Protein AF-A0A2V6IVR0-F1 (afdb_monomer)

Mean predicted aligned error: 5.92 Å

Structure (mmCIF, N/CA/C/O backbone):
data_AF-A0A2V6IVR0-F1
#
_entry.id   AF-A0A2V6IVR0-F1
#
loop_
_atom_site.group_PDB
_atom_site.id
_atom_site.type_symbol
_atom_site.label_atom_id
_atom_site.label_alt_id
_atom_site.label_comp_id
_atom_site.label_asym_id
_atom_site.label_entity_id
_atom_site.label_seq_id
_atom_site.pdbx_PDB_ins_code
_atom_site.Cartn_x
_atom_site.Cartn_y
_atom_site.Cartn_z
_atom_site.occupancy
_atom_site.B_iso_or_equiv
_atom_site.auth_seq_id
_atom_site.auth_comp_id
_atom_site.auth_asym_id
_atom_site.auth_atom_id
_atom_site.pdbx_PDB_model_num
ATOM 1 N N . MET A 1 1 ? -23.568 -14.206 19.919 1.00 47.28 1 MET A N 1
ATOM 2 C CA . MET A 1 1 ? -22.219 -13.628 19.753 1.00 47.28 1 MET A CA 1
ATOM 3 C C . MET A 1 1 ? -22.364 -12.360 18.938 1.00 47.28 1 MET A C 1
ATOM 5 O O . MET A 1 1 ? -22.924 -12.429 17.852 1.00 47.28 1 MET A O 1
ATOM 9 N N . THR A 1 2 ? -21.964 -11.210 19.473 1.00 64.94 2 THR A N 1
ATOM 10 C CA . THR A 1 2 ? -21.879 -9.970 18.693 1.00 64.94 2 THR A CA 1
ATOM 11 C C . THR A 1 2 ? -20.663 -10.073 17.776 1.00 64.94 2 THR A C 1
ATOM 13 O O . THR A 1 2 ? -19.578 -10.447 18.216 1.00 64.94 2 THR A O 1
ATOM 16 N N . ARG A 1 3 ? -20.854 -9.833 16.477 1.00 72.44 3 ARG A N 1
ATOM 17 C CA . ARG A 1 3 ? -19.768 -9.870 15.495 1.00 72.44 3 ARG A CA 1
ATOM 18 C C . ARG A 1 3 ? -18.886 -8.645 15.734 1.00 72.44 3 ARG A C 1
ATOM 20 O O . ARG A 1 3 ? -19.376 -7.527 15.639 1.00 72.44 3 ARG A O 1
ATOM 27 N N . GLN A 1 4 ? -17.624 -8.863 16.088 1.00 77.88 4 GLN A N 1
ATOM 28 C CA . GLN A 1 4 ? -16.629 -7.795 16.149 1.00 77.88 4 GLN A CA 1
ATOM 29 C C . GLN A 1 4 ? -16.031 -7.614 14.755 1.00 77.88 4 GLN A C 1
ATOM 31 O O . GLN A 1 4 ? -15.524 -8.570 14.166 1.00 77.88 4 GLN A O 1
ATOM 36 N N . THR A 1 5 ? -16.126 -6.397 14.226 1.00 84.06 5 THR A N 1
ATOM 37 C CA . THR A 1 5 ? -15.506 -5.996 12.961 1.00 84.06 5 THR A CA 1
ATOM 38 C C . THR A 1 5 ? -14.235 -5.212 13.276 1.00 84.06 5 THR A C 1
ATOM 40 O O . THR A 1 5 ? -14.220 -4.391 14.194 1.00 84.06 5 THR A O 1
ATOM 43 N N . VAL A 1 6 ? -13.167 -5.480 12.527 1.00 87.75 6 VAL A N 1
ATOM 44 C CA . VAL A 1 6 ? -11.923 -4.701 12.547 1.00 87.75 6 VAL A CA 1
ATOM 45 C C . VAL A 1 6 ? -11.821 -3.981 11.210 1.00 87.75 6 VAL A C 1
ATOM 47 O O . VAL A 1 6 ? -11.991 -4.614 10.167 1.00 87.75 6 VAL A O 1
ATOM 50 N N . ILE A 1 7 ? -11.564 -2.676 11.243 1.00 87.56 7 ILE A N 1
ATOM 51 C CA . ILE A 1 7 ? -11.451 -1.833 10.051 1.00 87.56 7 ILE A CA 1
ATOM 52 C C . ILE A 1 7 ? -10.013 -1.337 9.928 1.00 87.56 7 ILE A C 1
ATOM 54 O O . ILE A 1 7 ? -9.423 -0.867 10.903 1.00 87.56 7 ILE A O 1
ATOM 58 N N . ALA A 1 8 ? -9.462 -1.442 8.719 1.00 90.06 8 ALA A N 1
ATOM 59 C CA . ALA A 1 8 ? -8.202 -0.826 8.336 1.00 90.06 8 ALA A CA 1
ATOM 60 C C . ALA A 1 8 ? -8.477 0.397 7.451 1.00 90.06 8 ALA A C 1
ATOM 62 O O . ALA A 1 8 ? -9.268 0.327 6.512 1.00 90.06 8 ALA A O 1
ATOM 63 N N . TYR A 1 9 ? -7.813 1.508 7.757 1.00 87.50 9 TYR A N 1
ATOM 64 C CA . TYR A 1 9 ? -7.894 2.754 7.003 1.00 87.50 9 TYR A CA 1
ATOM 65 C C . TYR A 1 9 ? -6.645 2.904 6.155 1.00 87.50 9 TYR A C 1
ATOM 67 O O . TYR A 1 9 ? -5.522 2.797 6.660 1.00 87.50 9 TYR A O 1
ATOM 75 N N . TRP A 1 10 ? -6.855 3.157 4.869 1.00 92.62 10 TRP A N 1
ATOM 76 C CA . TRP A 1 10 ? -5.812 3.152 3.857 1.00 92.62 10 TRP A CA 1
ATOM 77 C C . TRP A 1 10 ? -5.743 4.487 3.127 1.00 92.62 10 TRP A C 1
ATOM 79 O O . TRP A 1 10 ? -6.767 5.054 2.748 1.00 92.62 10 TRP A O 1
ATOM 89 N N . LEU A 1 11 ? -4.522 4.949 2.873 1.00 91.31 11 LEU A N 1
ATOM 90 C CA . LEU A 1 11 ? -4.258 5.914 1.816 1.00 91.31 11 LEU A CA 1
ATOM 91 C C . LEU A 1 11 ? -4.016 5.148 0.523 1.00 91.31 11 LEU A C 1
ATOM 93 O O . LEU A 1 11 ? -3.109 4.316 0.457 1.00 91.31 11 LEU A O 1
ATOM 97 N N . ILE A 1 12 ? -4.813 5.456 -0.495 1.00 94.25 12 ILE A N 1
ATOM 98 C CA . ILE A 1 12 ? -4.612 4.951 -1.850 1.00 94.25 12 ILE A CA 1
ATOM 99 C C . ILE A 1 12 ? -3.802 5.998 -2.621 1.00 94.25 12 ILE A C 1
ATOM 101 O O . ILE A 1 12 ? -4.189 7.173 -2.614 1.00 94.25 12 ILE A O 1
ATOM 105 N N . PRO A 1 13 ? -2.678 5.627 -3.262 1.00 94.50 13 PRO A N 1
ATOM 106 C CA . PRO A 1 13 ? -1.909 6.558 -4.072 1.00 94.50 13 PRO A CA 1
ATOM 107 C C . PRO A 1 13 ? -2.781 7.173 -5.166 1.00 94.50 13 PRO A C 1
ATOM 109 O O . PRO A 1 13 ? -3.603 6.493 -5.776 1.00 94.50 13 PRO A O 1
ATOM 112 N N . SER A 1 14 ? -2.581 8.455 -5.457 1.00 93.50 14 SER A N 1
ATOM 113 C CA . SER A 1 14 ? -3.147 9.059 -6.660 1.00 93.50 14 SER A CA 1
ATOM 114 C C . SER A 1 14 ? -2.390 8.590 -7.903 1.00 93.50 14 SER A C 1
ATOM 116 O O . SER A 1 14 ? -1.232 8.162 -7.833 1.00 93.50 14 SER A O 1
ATOM 118 N N . GLU A 1 15 ? -2.997 8.744 -9.076 1.00 95.62 15 GLU A N 1
ATOM 119 C CA . GLU A 1 15 ? -2.252 8.581 -10.323 1.00 95.62 15 GLU A CA 1
ATOM 120 C C . GLU A 1 15 ? -1.135 9.633 -10.453 1.00 95.62 15 GLU A C 1
ATOM 122 O O . GLU A 1 15 ? -1.281 10.747 -9.937 1.00 95.62 15 GLU A O 1
ATOM 127 N N . PRO A 1 16 ? -0.002 9.301 -11.109 1.00 96.31 16 PRO A N 1
ATOM 128 C CA . PRO A 1 16 ? 0.315 8.037 -11.800 1.00 96.31 16 PRO A CA 1
ATOM 129 C C . PRO A 1 16 ? 0.917 6.936 -10.898 1.00 96.31 16 PRO A C 1
ATOM 131 O O . PRO A 1 16 ? 1.305 5.868 -11.381 1.00 96.31 16 PRO A O 1
ATOM 134 N N . ALA A 1 17 ? 1.085 7.210 -9.599 1.00 95.69 17 ALA A N 1
ATOM 135 C CA . ALA A 1 17 ? 1.767 6.307 -8.673 1.00 95.69 17 ALA A CA 1
ATOM 136 C C . ALA A 1 17 ? 0.975 5.014 -8.448 1.00 95.69 17 ALA A C 1
ATOM 138 O O . ALA A 1 17 ? 1.570 3.940 -8.369 1.00 95.69 17 ALA A O 1
ATOM 139 N N . HIS A 1 18 ? -0.357 5.109 -8.409 1.00 97.94 18 HIS A N 1
ATOM 140 C CA . HIS A 1 18 ? -1.243 3.950 -8.314 1.00 97.94 18 HIS A CA 1
ATOM 141 C C . HIS A 1 18 ? -0.962 2.924 -9.413 1.00 97.94 18 HIS A C 1
ATOM 143 O O . HIS A 1 18 ? -0.539 1.805 -9.116 1.00 97.94 18 HIS A O 1
ATOM 149 N N . SER A 1 19 ? -1.073 3.336 -10.680 1.00 98.50 19 SER A N 1
ATOM 150 C CA . SER A 1 19 ? -0.827 2.461 -11.827 1.00 98.50 19 SER A CA 1
ATOM 151 C C . SER A 1 19 ? 0.600 1.897 -11.848 1.00 98.50 19 SER A C 1
ATOM 153 O O . SER A 1 19 ? 0.824 0.761 -12.280 1.00 98.50 19 SER A O 1
ATOM 155 N N . PHE A 1 20 ? 1.589 2.672 -11.390 1.00 97.88 20 PHE A N 1
ATOM 156 C CA . PHE A 1 20 ? 2.970 2.205 -11.262 1.00 97.88 20 PHE A CA 1
ATOM 157 C C . PHE A 1 20 ? 3.095 1.059 -10.250 1.00 97.88 20 PHE A C 1
ATOM 159 O O . PHE A 1 20 ? 3.616 -0.003 -10.602 1.00 97.88 20 PHE A O 1
ATOM 166 N N . PHE A 1 21 ? 2.591 1.242 -9.027 1.00 97.69 21 PHE A N 1
ATOM 167 C CA . PHE A 1 21 ? 2.694 0.230 -7.976 1.00 97.69 21 PHE A CA 1
ATOM 168 C C . PHE A 1 21 ? 1.814 -0.987 -8.251 1.00 97.69 21 PHE A C 1
ATOM 170 O O . PHE A 1 21 ? 2.277 -2.110 -8.063 1.00 97.69 21 PHE A O 1
ATOM 177 N N . GLN A 1 22 ? 0.601 -0.800 -8.779 1.00 98.69 22 GLN A N 1
ATOM 178 C CA . GLN A 1 22 ? -0.280 -1.917 -9.122 1.00 98.69 22 GLN A CA 1
ATOM 179 C C . GLN A 1 22 ? 0.365 -2.849 -10.154 1.00 98.69 22 GLN A C 1
ATOM 181 O O . GLN A 1 22 ? 0.266 -4.070 -10.038 1.00 98.69 22 GLN A O 1
ATOM 186 N N . ARG A 1 23 ? 1.070 -2.297 -11.153 1.00 98.62 23 ARG A N 1
ATOM 187 C CA . ARG A 1 23 ? 1.803 -3.107 -12.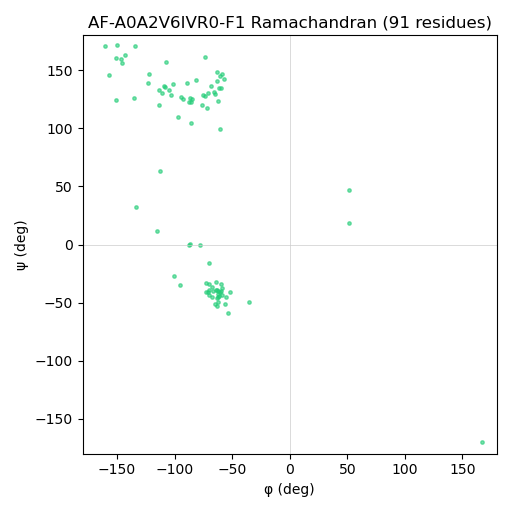136 1.00 98.62 23 ARG A CA 1
ATOM 188 C C . ARG A 1 23 ? 2.902 -3.940 -11.477 1.00 98.62 23 ARG A C 1
ATOM 190 O O . ARG A 1 23 ? 3.004 -5.125 -11.773 1.00 98.62 23 ARG A O 1
ATOM 197 N N . ILE A 1 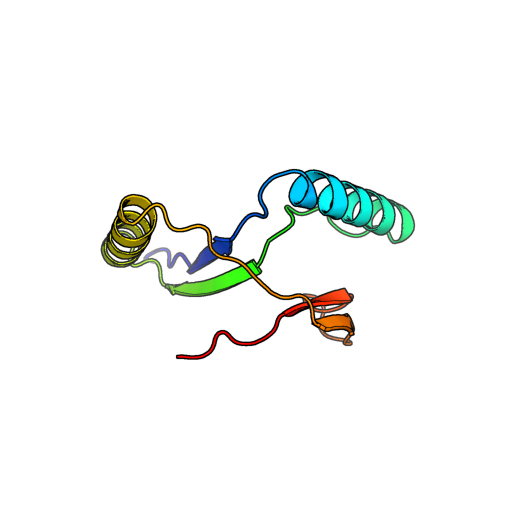24 ? 3.680 -3.346 -10.572 1.00 97.94 24 ILE A N 1
ATOM 198 C CA . ILE A 1 24 ? 4.745 -4.053 -9.845 1.00 97.94 24 ILE A CA 1
ATOM 199 C C . ILE A 1 24 ? 4.161 -5.166 -8.970 1.00 97.94 24 ILE A C 1
ATOM 201 O O . ILE A 1 24 ? 4.662 -6.287 -9.018 1.00 97.94 24 ILE A O 1
ATOM 205 N N . ILE A 1 25 ? 3.085 -4.887 -8.225 1.00 98.12 25 ILE A N 1
ATOM 206 C CA . ILE A 1 25 ? 2.377 -5.894 -7.420 1.00 98.12 25 ILE A CA 1
ATOM 207 C C . ILE A 1 25 ? 1.929 -7.046 -8.322 1.00 98.12 25 ILE A C 1
ATOM 209 O O . ILE A 1 25 ? 2.287 -8.187 -8.064 1.00 98.12 25 ILE A O 1
ATOM 213 N N . ASN A 1 26 ? 1.252 -6.758 -9.437 1.00 98.62 26 ASN A N 1
ATOM 214 C CA . ASN A 1 26 ? 0.786 -7.787 -10.370 1.00 98.62 26 ASN A CA 1
ATOM 215 C C . ASN A 1 26 ? 1.926 -8.646 -10.944 1.00 98.62 26 ASN A C 1
ATOM 217 O O . ASN A 1 26 ? 1.750 -9.847 -11.165 1.00 98.62 26 ASN A O 1
ATOM 221 N N . ASP A 1 27 ? 3.083 -8.050 -11.228 1.00 98.56 27 ASP A N 1
ATOM 222 C CA . ASP A 1 27 ? 4.246 -8.771 -11.748 1.00 98.56 27 ASP A CA 1
ATOM 223 C C . ASP A 1 27 ? 4.871 -9.679 -10.682 1.00 98.56 27 ASP A C 1
ATOM 225 O O . ASP A 1 27 ? 5.168 -10.844 -10.960 1.00 98.56 27 ASP A O 1
ATOM 229 N N . LEU A 1 28 ? 5.016 -9.185 -9.450 1.00 97.25 28 LEU A N 1
ATOM 230 C CA . LEU A 1 28 ? 5.546 -9.961 -8.328 1.00 97.25 28 LEU A CA 1
ATOM 231 C C . LEU A 1 28 ? 4.589 -11.083 -7.909 1.00 97.25 28 LEU A C 1
ATOM 233 O O . LEU A 1 28 ? 5.029 -12.223 -7.765 1.00 97.25 28 LEU A O 1
ATOM 237 N N . SER A 1 29 ? 3.289 -10.796 -7.800 1.00 97.50 29 SER A N 1
ATOM 238 C CA . SER A 1 29 ? 2.244 -11.777 -7.490 1.00 97.50 29 SER A CA 1
ATOM 239 C C . SER A 1 29 ? 2.257 -12.943 -8.476 1.00 97.50 29 SER A C 1
ATOM 241 O O . SER A 1 29 ? 2.250 -14.098 -8.062 1.00 97.50 29 SER A O 1
ATOM 243 N N . ARG A 1 30 ? 2.373 -12.663 -9.783 1.00 98.44 30 ARG A N 1
ATOM 244 C CA . ARG A 1 30 ? 2.484 -13.711 -10.813 1.00 98.44 30 ARG A CA 1
ATOM 245 C C . ARG A 1 30 ? 3.778 -14.511 -10.714 1.00 98.44 30 ARG A C 1
ATOM 247 O O . ARG A 1 30 ? 3.760 -15.717 -10.935 1.00 98.44 30 ARG A O 1
ATOM 254 N N . ARG A 1 31 ? 4.905 -13.855 -10.427 1.00 98.38 31 ARG A N 1
ATOM 255 C CA . ARG A 1 31 ? 6.222 -14.506 -10.377 1.00 98.38 31 ARG A CA 1
ATOM 256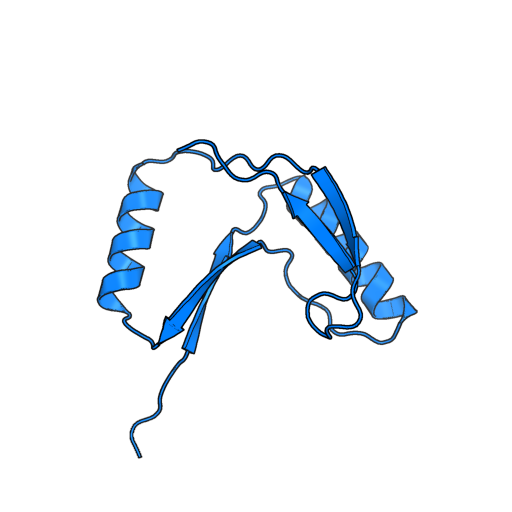 C C . ARG A 1 31 ? 6.380 -15.440 -9.178 1.00 98.38 31 ARG A C 1
ATOM 258 O O . ARG A 1 31 ? 7.084 -16.440 -9.296 1.00 98.38 31 ARG A O 1
ATOM 265 N N . TYR A 1 32 ? 5.774 -15.092 -8.048 1.00 96.25 32 TYR A N 1
ATOM 266 C CA . TYR A 1 32 ? 5.976 -15.782 -6.773 1.00 96.25 32 TYR A CA 1
ATOM 267 C C . TYR A 1 32 ? 4.718 -16.472 -6.237 1.00 96.25 32 TYR A C 1
ATOM 269 O O . TYR A 1 32 ? 4.724 -16.897 -5.088 1.00 96.25 32 TYR A O 1
ATOM 277 N N . ASP A 1 33 ? 3.666 -16.584 -7.055 1.00 96.81 33 ASP A N 1
ATOM 278 C CA . ASP A 1 33 ? 2.368 -17.157 -6.667 1.00 96.81 33 ASP A CA 1
ATOM 279 C C . ASP A 1 33 ? 1.812 -16.525 -5.376 1.00 96.81 33 ASP A C 1
ATOM 281 O O . ASP A 1 33 ? 1.415 -17.196 -4.425 1.00 96.81 33 ASP A O 1
ATOM 285 N N . ALA A 1 34 ? 1.853 -15.191 -5.320 1.00 94.69 34 ALA A N 1
ATOM 286 C CA . ALA A 1 34 ? 1.414 -14.409 -4.168 1.00 94.69 34 ALA A CA 1
ATOM 287 C C . ALA A 1 34 ? 0.083 -13.685 -4.451 1.00 94.69 34 ALA A C 1
ATOM 289 O O . ALA A 1 34 ? -0.240 -13.415 -5.612 1.00 94.69 34 ALA A O 1
ATOM 290 N N . PRO A 1 35 ? -0.697 -13.317 -3.415 1.00 94.94 35 PRO A N 1
ATOM 291 C CA . PRO A 1 35 ? -1.938 -12.568 -3.594 1.00 94.94 35 PRO A CA 1
ATOM 292 C C . PRO A 1 35 ? -1.721 -11.224 -4.300 1.00 94.94 35 PRO A C 1
ATOM 294 O O . PRO A 1 35 ? -0.699 -10.564 -4.112 1.00 94.94 35 PRO A O 1
ATOM 297 N N . VAL A 1 36 ? -2.709 -10.798 -5.088 1.00 97.50 36 VAL A N 1
ATOM 298 C CA . VAL A 1 36 ? -2.790 -9.430 -5.621 1.00 97.50 36 VAL A CA 1
ATOM 299 C C . VAL A 1 36 ? -3.563 -8.568 -4.627 1.00 97.50 36 VAL A C 1
ATOM 301 O O . VAL A 1 36 ? -4.577 -9.007 -4.084 1.00 97.50 36 VAL A O 1
ATOM 304 N N . PHE A 1 37 ? -3.102 -7.341 -4.406 1.00 96.81 37 PHE A N 1
ATOM 305 C CA . PHE A 1 37 ? -3.754 -6.370 -3.533 1.00 96.81 37 PHE A CA 1
ATOM 306 C C . PHE A 1 37 ? -3.645 -4.950 -4.104 1.00 96.81 37 PHE A C 1
ATOM 308 O O . PHE A 1 37 ? -2.837 -4.686 -4.997 1.00 96.81 37 PHE A O 1
ATOM 315 N N . GLU A 1 38 ? -4.484 -4.058 -3.582 1.00 97.75 38 GLU A N 1
ATOM 316 C CA . GLU A 1 38 ? -4.497 -2.632 -3.913 1.00 97.75 38 GLU A CA 1
ATOM 317 C C . GLU A 1 38 ? -3.260 -1.948 -3.307 1.00 97.75 38 GLU A C 1
ATOM 319 O O . GLU A 1 38 ? -3.025 -2.139 -2.113 1.00 97.75 38 GLU A O 1
ATOM 324 N N . PRO A 1 39 ? -2.461 -1.147 -4.032 1.00 97.75 39 PRO A N 1
ATOM 325 C CA . PRO A 1 39 ? -1.361 -0.410 -3.421 1.00 97.75 39 PRO A CA 1
ATOM 326 C C . PRO A 1 39 ? -1.906 0.574 -2.380 1.00 97.75 39 PRO A C 1
ATOM 328 O O . PRO A 1 39 ? -2.742 1.420 -2.693 1.00 97.75 39 PRO A O 1
ATOM 331 N N . HIS A 1 40 ? -1.431 0.475 -1.138 1.00 96.75 40 HIS A N 1
ATOM 332 C CA . HIS A 1 40 ? -1.930 1.299 -0.042 1.00 96.75 40 HIS A CA 1
ATOM 333 C C . HIS A 1 40 ? -0.877 1.572 1.034 1.00 96.75 40 HIS A C 1
ATOM 335 O O . HIS A 1 40 ? 0.098 0.837 1.180 1.00 96.75 40 HIS A O 1
ATOM 341 N N . VAL A 1 41 ? -1.126 2.611 1.833 1.00 94.44 41 VAL A N 1
ATOM 342 C CA . VAL A 1 41 ? -0.467 2.838 3.126 1.00 94.44 41 VAL A CA 1
ATOM 343 C C . VAL A 1 41 ? -1.513 2.698 4.221 1.00 94.44 41 VAL A C 1
ATOM 345 O O . VAL A 1 41 ? -2.501 3.433 4.235 1.00 94.44 41 VAL A O 1
ATOM 348 N N . THR A 1 42 ? -1.309 1.758 5.143 1.00 92.69 42 THR A N 1
ATOM 349 C CA . THR A 1 42 ? -2.192 1.611 6.304 1.00 92.69 42 THR A CA 1
ATOM 350 C C . THR A 1 42 ? -1.891 2.703 7.323 1.00 92.69 42 THR A C 1
ATOM 352 O O . THR A 1 42 ? -0.774 2.780 7.825 1.00 92.69 42 THR A O 1
ATOM 355 N N . VAL A 1 43 ? -2.888 3.535 7.638 1.00 87.94 43 VAL A N 1
ATOM 356 C CA . VAL A 1 43 ? -2.757 4.631 8.616 1.00 87.94 43 VAL A CA 1
ATOM 357 C C . VAL A 1 43 ? -3.340 4.280 9.981 1.00 87.94 43 VAL A C 1
ATOM 359 O O . VAL A 1 43 ? -2.896 4.806 10.996 1.00 87.94 43 VAL A O 1
ATOM 362 N N . HIS A 1 44 ? -4.329 3.384 10.024 1.00 85.94 44 HIS A N 1
ATOM 363 C CA . HIS A 1 44 ? -4.951 2.945 11.269 1.00 85.94 44 HIS A CA 1
ATOM 364 C C . HIS A 1 44 ? -5.614 1.573 11.105 1.00 85.94 44 HIS A C 1
ATOM 366 O O . HIS A 1 44 ? -6.167 1.279 10.046 1.00 85.94 44 HIS A O 1
ATOM 372 N N . VAL A 1 45 ? -5.593 0.754 12.160 1.00 88.00 45 VAL A N 1
ATOM 373 C CA . VAL A 1 45 ? -6.341 -0.508 12.263 1.00 88.00 45 VAL A CA 1
ATOM 374 C C . VAL A 1 45 ? -6.983 -0.564 13.645 1.00 88.00 45 VAL A C 1
ATOM 376 O O . VAL A 1 45 ? -6.282 -0.432 14.648 1.00 88.00 45 VAL A O 1
ATOM 379 N N . GLY A 1 46 ? -8.297 -0.766 13.713 1.00 85.56 46 GLY A N 1
ATOM 380 C CA . GLY A 1 46 ? -9.020 -0.716 14.983 1.00 85.56 46 GLY A CA 1
ATOM 381 C C . GLY A 1 46 ? -10.377 -1.407 14.955 1.00 85.56 46 GLY A C 1
ATOM 382 O O . GLY A 1 46 ? -10.863 -1.825 13.903 1.00 85.56 46 GLY A O 1
ATOM 383 N N . ALA A 1 47 ? -10.981 -1.547 16.137 1.00 83.12 47 ALA A N 1
ATOM 384 C CA . ALA A 1 47 ? -12.361 -2.006 16.253 1.00 83.12 47 ALA A CA 1
ATOM 385 C C . ALA A 1 47 ? -13.299 -1.036 15.528 1.00 83.12 47 ALA A C 1
ATOM 387 O O . ALA A 1 47 ? -13.073 0.173 15.541 1.00 83.12 47 ALA A O 1
ATOM 388 N N . ASP A 1 48 ? -14.352 -1.579 14.928 1.00 75.12 48 ASP A N 1
ATOM 389 C CA . ASP A 1 48 ? -15.366 -0.800 14.231 1.00 75.12 48 ASP A CA 1
ATOM 390 C C . ASP A 1 48 ? -16.064 0.180 15.188 1.00 75.12 48 ASP A C 1
ATOM 392 O O . ASP A 1 48 ? -16.943 -0.180 15.973 1.00 75.12 48 ASP A O 1
ATOM 396 N N . GLN A 1 49 ? -15.611 1.431 15.131 1.00 70.69 49 GLN A N 1
ATOM 397 C CA . GLN A 1 49 ? -16.298 2.606 15.645 1.00 70.69 49 GLN A CA 1
ATOM 398 C C . GLN A 1 49 ? -16.694 3.466 14.444 1.00 70.69 49 GLN A C 1
ATOM 400 O O . GLN A 1 49 ? -16.164 4.567 14.277 1.00 70.69 49 GLN A O 1
ATOM 405 N N . ALA A 1 50 ? -17.567 2.921 13.586 1.00 67.06 50 ALA A N 1
ATOM 406 C CA . ALA A 1 50 ? -18.033 3.529 12.339 1.00 67.06 50 ALA A CA 1
ATOM 407 C C . ALA A 1 50 ? -18.187 5.060 12.426 1.00 67.06 50 ALA A C 1
ATOM 409 O O . ALA A 1 50 ? -17.583 5.775 11.629 1.00 67.06 50 ALA A O 1
ATOM 410 N N . ASP A 1 51 ? -18.870 5.560 13.461 1.00 71.50 51 ASP A N 1
ATOM 411 C CA . ASP A 1 51 ? -19.132 6.991 13.663 1.00 71.50 51 ASP A CA 1
ATOM 412 C C . ASP A 1 51 ? -17.858 7.842 13.839 1.00 71.50 51 ASP A C 1
ATOM 414 O O . ASP A 1 51 ? -17.743 8.940 13.288 1.00 71.50 51 ASP A O 1
ATOM 418 N N . ALA A 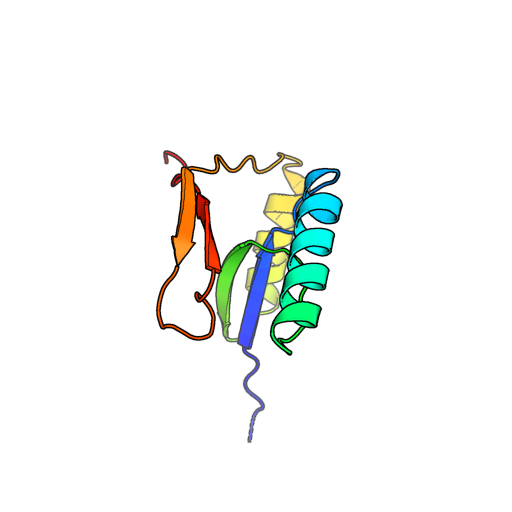1 52 ? -16.884 7.362 14.618 1.00 72.50 52 ALA A N 1
ATOM 419 C CA . ALA A 1 52 ? -15.660 8.111 14.907 1.00 72.50 52 ALA A CA 1
ATOM 420 C C . ALA A 1 52 ? -14.758 8.191 13.671 1.00 72.50 52 ALA A C 1
ATOM 422 O O . ALA A 1 52 ? -14.189 9.242 13.362 1.00 72.50 52 ALA A O 1
ATOM 423 N N . ALA A 1 53 ? -14.661 7.085 12.941 1.00 72.50 53 ALA A N 1
ATOM 424 C CA . ALA A 1 53 ? -13.858 7.016 11.741 1.00 72.50 53 ALA A CA 1
ATOM 425 C C . ALA A 1 53 ? -14.471 7.766 10.560 1.00 72.50 53 ALA A C 1
ATOM 427 O O . ALA A 1 53 ? -13.752 8.454 9.839 1.00 72.50 53 ALA A O 1
ATOM 428 N N . GLU A 1 54 ? -15.789 7.674 10.373 1.00 75.19 54 GLU A N 1
ATOM 429 C CA . GLU A 1 54 ? -16.495 8.445 9.350 1.00 75.19 54 GLU A CA 1
ATOM 430 C C . GLU A 1 54 ? -16.322 9.947 9.591 1.00 75.19 54 GLU A C 1
ATOM 432 O O . GLU A 1 54 ? -16.043 10.700 8.656 1.00 75.19 54 GLU A O 1
ATOM 437 N N . LYS A 1 55 ? -16.388 10.384 10.855 1.00 78.88 55 LYS A N 1
ATOM 438 C CA . LYS A 1 55 ? -16.129 11.777 11.223 1.00 78.88 55 LYS A CA 1
ATOM 439 C C . LYS A 1 55 ? -14.699 12.209 10.883 1.00 78.88 55 LYS A C 1
ATOM 441 O O . LYS A 1 55 ? -14.532 13.233 10.222 1.00 78.88 55 LYS A O 1
ATOM 446 N N . ALA A 1 56 ? -13.690 11.429 11.278 1.00 75.69 56 ALA A N 1
ATOM 447 C CA . ALA A 1 56 ? -12.286 11.738 10.995 1.00 75.69 56 ALA A CA 1
ATOM 448 C C . ALA A 1 56 ? -12.002 11.790 9.482 1.00 75.69 56 ALA A C 1
ATOM 450 O O . ALA A 1 56 ? -11.383 12.733 8.990 1.00 75.69 56 ALA A O 1
ATOM 451 N N . LEU A 1 57 ? -12.521 10.822 8.718 1.00 77.62 57 LEU A N 1
ATOM 452 C CA . LEU A 1 57 ? -12.423 10.822 7.256 1.00 77.62 57 LEU A CA 1
ATOM 453 C C . LEU A 1 57 ? -13.149 12.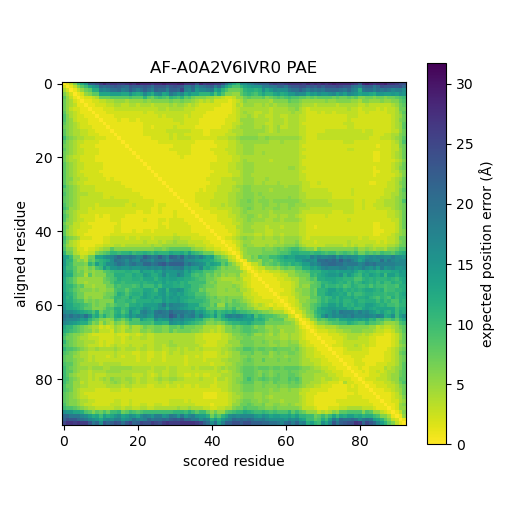024 6.637 1.00 77.62 57 LEU A C 1
ATOM 455 O O . LEU A 1 57 ? -12.646 12.627 5.689 1.00 77.62 57 LEU A O 1
ATOM 459 N N . GLY A 1 58 ? -14.313 12.395 7.173 1.00 79.56 58 GLY A N 1
ATOM 460 C CA . GLY A 1 58 ? -15.086 13.550 6.730 1.00 79.56 58 GLY A CA 1
ATOM 461 C C . GLY A 1 58 ? -14.362 14.880 6.951 1.00 79.56 58 GLY A C 1
ATOM 462 O O . GLY A 1 58 ? -14.424 15.755 6.087 1.00 79.56 58 GLY A O 1
ATOM 463 N N . GLU A 1 59 ? -13.659 15.034 8.071 1.00 78.69 59 GLU A N 1
ATOM 464 C CA . GLU A 1 59 ? -12.829 16.208 8.367 1.00 78.69 59 GLU A CA 1
ATOM 465 C C . GLU A 1 59 ? -11.656 16.312 7.381 1.00 78.69 59 GLU A C 1
ATOM 467 O O . GLU A 1 59 ? -11.536 17.320 6.681 1.00 78.69 59 GLU A O 1
ATOM 472 N N . VAL A 1 60 ? -10.894 15.229 7.197 1.00 76.12 60 VAL A N 1
ATOM 473 C CA . VAL A 1 60 ? -9.781 15.175 6.229 1.00 76.12 60 VAL A CA 1
ATOM 474 C C . VAL A 1 60 ? -10.263 15.451 4.799 1.00 76.12 60 VAL A C 1
ATOM 476 O O . VAL A 1 60 ? -9.654 16.226 4.058 1.00 76.12 60 VAL A O 1
ATOM 479 N N . ALA A 1 61 ? -11.397 14.871 4.397 1.00 74.12 61 ALA A N 1
ATOM 480 C CA . ALA A 1 61 ? -11.953 15.076 3.063 1.00 74.12 61 ALA A CA 1
ATOM 481 C C . ALA A 1 61 ? -12.374 16.535 2.811 1.00 74.12 61 ALA A C 1
ATOM 483 O O . ALA A 1 61 ? -12.291 17.005 1.668 1.00 74.12 61 ALA A O 1
AT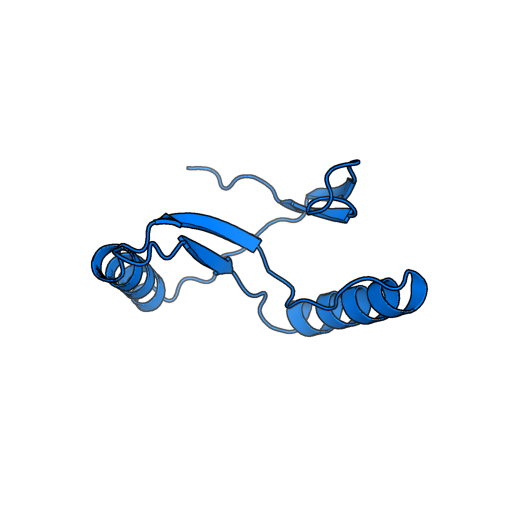OM 484 N N . ARG A 1 62 ? -12.825 17.259 3.847 1.00 78.06 62 ARG A N 1
ATOM 485 C CA . ARG A 1 62 ? -13.215 18.679 3.763 1.00 78.06 62 ARG A CA 1
ATOM 486 C C . ARG A 1 62 ? -12.018 19.607 3.621 1.00 78.06 62 ARG A C 1
ATOM 488 O O . ARG A 1 62 ? -12.133 20.608 2.921 1.00 78.06 62 ARG A O 1
ATOM 495 N N . GLU A 1 63 ? -10.885 19.268 4.225 1.00 73.75 63 GLU A N 1
ATOM 496 C CA . GLU A 1 63 ? -9.667 20.081 4.148 1.00 73.75 63 GLU A CA 1
ATOM 497 C C . GLU A 1 63 ? -9.024 20.073 2.754 1.00 73.75 63 GLU A C 1
ATOM 499 O O . GLU A 1 63 ? -8.221 20.954 2.450 1.00 73.75 63 GLU A O 1
ATOM 504 N N . ARG A 1 64 ? -9.395 19.118 1.880 1.00 64.19 64 ARG A N 1
ATOM 505 C CA . ARG A 1 64 ? -8.947 19.013 0.471 1.00 64.19 64 ARG A CA 1
ATOM 506 C C . ARG A 1 64 ? -7.422 19.059 0.295 1.00 64.19 64 ARG A C 1
ATOM 508 O O . ARG A 1 64 ? -6.932 19.317 -0.805 1.00 64.19 64 ARG A O 1
ATOM 515 N N . LYS A 1 65 ? -6.661 18.803 1.358 1.00 71.06 65 LYS A N 1
ATOM 516 C CA . LYS A 1 65 ? -5.205 18.844 1.334 1.00 71.06 65 LYS A CA 1
ATOM 517 C C . LYS A 1 65 ? -4.685 17.503 0.836 1.00 71.06 65 LYS A C 1
ATOM 519 O O . LYS A 1 65 ? -5.019 16.454 1.379 1.00 71.06 65 LYS A O 1
ATOM 524 N N . LEU A 1 66 ? -3.869 17.543 -0.212 1.00 75.12 66 LEU A N 1
ATOM 525 C CA . LEU A 1 66 ? -3.149 16.363 -0.672 1.00 75.12 66 LEU A CA 1
ATOM 526 C C . LEU A 1 66 ? -2.158 15.932 0.413 1.00 75.12 66 LEU A C 1
ATOM 528 O O . LEU A 1 66 ? -1.373 16.747 0.904 1.00 75.12 66 LEU A O 1
ATOM 532 N N . ILE A 1 67 ? -2.195 14.651 0.768 1.00 83.94 67 ILE A N 1
ATOM 533 C CA . ILE A 1 67 ? -1.224 14.045 1.676 1.00 83.94 67 ILE A CA 1
ATOM 534 C C . ILE A 1 67 ? -0.027 13.614 0.829 1.00 83.94 67 ILE A C 1
ATOM 536 O O . ILE A 1 67 ? -0.103 12.648 0.073 1.00 83.94 67 ILE A O 1
ATOM 540 N N . GLY A 1 68 ? 1.063 14.376 0.915 1.00 86.62 68 GLY A N 1
ATOM 541 C CA . GLY A 1 68 ? 2.331 14.030 0.281 1.00 86.62 68 GLY A CA 1
ATOM 542 C C . GLY A 1 68 ? 3.161 13.142 1.200 1.00 86.62 68 GLY A C 1
ATOM 543 O O . GLY A 1 68 ? 3.417 13.521 2.340 1.00 86.62 68 GLY A O 1
ATOM 544 N N . LEU A 1 69 ? 3.593 11.984 0.700 1.00 91.12 69 LEU A N 1
ATOM 545 C CA . LEU A 1 69 ? 4.516 11.092 1.400 1.00 91.12 69 LEU A CA 1
ATOM 546 C C . LEU A 1 69 ? 5.877 11.110 0.700 1.00 91.12 69 LEU A C 1
ATOM 548 O O . LEU A 1 69 ? 5.944 11.032 -0.528 1.00 91.12 69 LEU A O 1
ATOM 552 N N . THR A 1 70 ? 6.958 11.186 1.477 1.00 92.88 70 THR A N 1
ATOM 553 C CA . THR A 1 70 ? 8.331 11.155 0.950 1.00 92.88 70 THR A CA 1
ATOM 554 C C . THR A 1 70 ? 8.879 9.734 1.058 1.00 92.88 70 THR A C 1
ATOM 556 O O . THR A 1 70 ? 9.117 9.291 2.183 1.00 92.88 70 THR A O 1
ATOM 559 N N . PRO A 1 71 ? 9.074 9.004 -0.055 1.00 92.81 71 PRO A N 1
ATOM 560 C CA . PRO A 1 71 ? 9.666 7.674 -0.006 1.00 92.81 71 PRO A CA 1
ATOM 561 C C . PRO A 1 71 ? 11.143 7.766 0.400 1.00 92.81 71 PRO A C 1
ATOM 563 O O . PRO A 1 71 ? 11.878 8.618 -0.100 1.00 92.81 71 PRO A O 1
ATOM 566 N N . LEU A 1 72 ? 11.573 6.883 1.296 1.00 95.94 72 LEU A N 1
ATOM 567 C CA . LEU A 1 72 ? 12.961 6.754 1.746 1.00 95.94 72 LEU A CA 1
ATOM 568 C C . LEU A 1 72 ? 13.706 5.670 0.969 1.00 95.94 72 LEU A C 1
ATOM 570 O O . LEU A 1 72 ? 14.890 5.816 0.673 1.00 95.94 72 LEU A O 1
ATOM 574 N N . GLY A 1 73 ? 13.005 4.599 0.609 1.00 95.19 73 GLY A N 1
ATOM 575 C CA . GLY A 1 73 ? 13.598 3.451 -0.054 1.00 95.19 73 GLY A CA 1
ATOM 576 C C . GLY A 1 73 ? 12.662 2.253 -0.072 1.00 95.19 73 GLY A C 1
ATOM 577 O O . GLY A 1 73 ? 11.474 2.362 0.230 1.00 95.19 73 GLY A O 1
ATOM 578 N N . ILE A 1 74 ? 13.223 1.116 -0.466 1.00 96.50 74 ILE A N 1
ATOM 579 C CA . ILE A 1 74 ? 12.573 -0.191 -0.418 1.00 96.50 74 ILE A CA 1
ATOM 580 C C . ILE A 1 74 ? 13.252 -0.983 0.693 1.00 96.50 74 ILE A C 1
ATOM 582 O O . ILE A 1 74 ? 14.482 -1.011 0.738 1.00 96.50 74 ILE A O 1
ATOM 586 N N . ASP A 1 75 ? 12.459 -1.651 1.521 1.00 97.00 75 ASP A N 1
ATOM 587 C CA . ASP A 1 75 ? 12.941 -2.538 2.577 1.00 97.00 75 ASP A CA 1
ATOM 588 C C . ASP A 1 75 ? 12.148 -3.861 2.595 1.00 97.00 75 ASP A C 1
ATOM 590 O O . ASP A 1 75 ? 11.164 -4.031 1.862 1.00 97.00 75 ASP A O 1
ATOM 594 N N . GLN A 1 76 ? 12.616 -4.830 3.380 1.00 96.56 76 GLN A N 1
ATOM 595 C CA . GLN A 1 76 ? 12.057 -6.177 3.482 1.00 96.56 76 GLN A CA 1
ATOM 596 C C . GLN A 1 76 ? 12.174 -6.761 4.895 1.00 96.56 76 GLN A C 1
ATOM 598 O O . GLN A 1 76 ? 13.069 -6.418 5.666 1.00 96.56 76 GLN A O 1
ATOM 603 N N . SER A 1 77 ? 11.306 -7.716 5.222 1.00 97.00 77 SER A N 1
ATOM 604 C CA . SER A 1 77 ? 11.436 -8.541 6.423 1.00 97.00 77 SER A CA 1
ATOM 605 C C . SER A 1 77 ? 10.845 -9.940 6.226 1.00 97.00 77 SER A C 1
ATOM 607 O O . SER A 1 77 ? 10.163 -10.218 5.240 1.00 97.00 77 SER A O 1
ATOM 609 N N . ASP A 1 78 ? 11.066 -10.820 7.203 1.00 95.75 78 ASP A N 1
ATOM 610 C CA . ASP A 1 78 ? 10.471 -12.164 7.231 1.00 95.75 78 ASP A CA 1
ATOM 611 C C . ASP A 1 78 ? 8.991 -12.159 7.686 1.00 95.75 78 ASP A C 1
ATOM 613 O O . ASP A 1 78 ? 8.347 -13.207 7.768 1.00 95.75 78 ASP A O 1
ATOM 617 N N . GLU A 1 79 ? 8.416 -10.990 8.000 1.00 94.56 79 GLU A N 1
ATOM 618 C CA . GLU A 1 79 ? 7.000 -10.862 8.355 1.00 94.56 79 GLU A CA 1
ATOM 619 C C . GLU A 1 79 ? 6.132 -10.970 7.091 1.00 94.56 79 GLU A C 1
ATOM 621 O O . GLU A 1 79 ? 6.325 -10.235 6.125 1.00 94.56 79 GLU A O 1
ATOM 626 N N . PHE A 1 80 ? 5.113 -11.838 7.109 1.00 89.50 80 PHE A N 1
ATOM 627 C CA . PHE A 1 80 ? 4.270 -12.124 5.934 1.00 89.50 80 PHE A CA 1
ATOM 628 C C . PHE A 1 80 ? 3.678 -10.871 5.261 1.00 89.50 80 PHE A C 1
ATOM 630 O O . PHE A 1 80 ? 3.645 -10.777 4.040 1.00 89.50 80 PHE A O 1
ATOM 637 N N . ILE A 1 81 ? 3.225 -9.887 6.046 1.00 90.19 81 ILE A N 1
ATOM 638 C CA . ILE A 1 81 ? 2.636 -8.639 5.523 1.00 90.19 81 ILE A CA 1
ATOM 639 C C . ILE A 1 81 ? 3.672 -7.541 5.228 1.00 90.19 81 ILE A C 1
ATOM 641 O O . ILE A 1 81 ? 3.300 -6.448 4.810 1.00 90.19 81 ILE A O 1
ATOM 645 N N .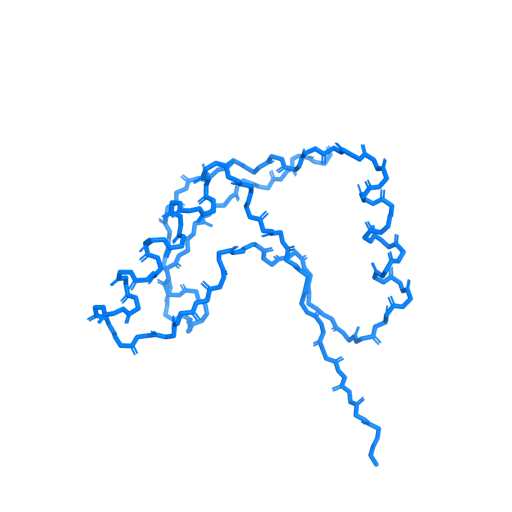 LYS A 1 82 ? 4.960 -7.810 5.464 1.00 92.31 82 LYS A N 1
ATOM 646 C CA . LYS A 1 82 ? 6.080 -6.876 5.279 1.00 92.31 82 LYS A CA 1
ATOM 647 C C . LYS A 1 82 ? 7.258 -7.526 4.544 1.00 92.31 82 LYS A C 1
ATOM 649 O O . LYS A 1 82 ? 8.409 -7.154 4.727 1.00 92.31 82 LYS A O 1
ATOM 654 N N . THR A 1 83 ? 6.963 -8.455 3.640 1.00 94.88 83 THR A N 1
ATOM 655 C CA . THR A 1 83 ? 7.987 -9.117 2.822 1.00 94.88 83 THR A CA 1
ATOM 656 C C . THR A 1 83 ? 8.746 -8.145 1.918 1.00 94.88 83 THR A C 1
ATOM 658 O O . THR A 1 83 ? 9.953 -8.266 1.767 1.00 94.88 83 THR A O 1
ATOM 661 N N . LEU A 1 84 ? 8.060 -7.170 1.318 1.00 95.56 84 LEU A N 1
ATOM 662 C CA . LEU A 1 84 ? 8.671 -6.107 0.520 1.00 95.56 84 LEU A CA 1
ATOM 663 C C . LEU A 1 84 ? 7.787 -4.868 0.617 1.00 95.56 84 LEU A C 1
ATOM 665 O O . LEU A 1 84 ? 6.596 -4.943 0.311 1.00 95.56 84 LEU A O 1
ATOM 669 N N . PHE A 1 85 ? 8.347 -3.737 1.030 1.00 96.62 85 PHE A N 1
ATOM 670 C CA . PHE A 1 85 ? 7.577 -2.512 1.222 1.00 96.62 85 PHE A CA 1
ATOM 671 C C . PHE A 1 85 ? 8.395 -1.262 0.899 1.00 96.62 85 PHE A C 1
ATOM 673 O O . PHE A 1 85 ? 9.622 -1.283 0.858 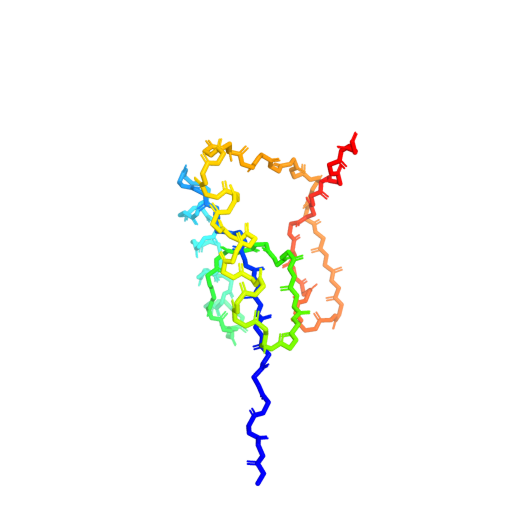1.00 96.62 85 PHE A O 1
ATOM 680 N N . VAL A 1 86 ? 7.685 -0.166 0.631 1.00 96.44 86 VAL A N 1
ATOM 681 C CA . VAL A 1 86 ? 8.284 1.162 0.472 1.00 96.44 86 VAL A CA 1
ATOM 682 C C . VAL A 1 86 ? 8.246 1.856 1.823 1.00 96.44 86 VAL A C 1
ATOM 684 O O . VAL A 1 86 ? 7.181 1.986 2.427 1.00 96.44 86 VAL A O 1
ATOM 687 N N . GLU A 1 87 ? 9.401 2.311 2.288 1.00 95.81 87 GLU A N 1
ATOM 688 C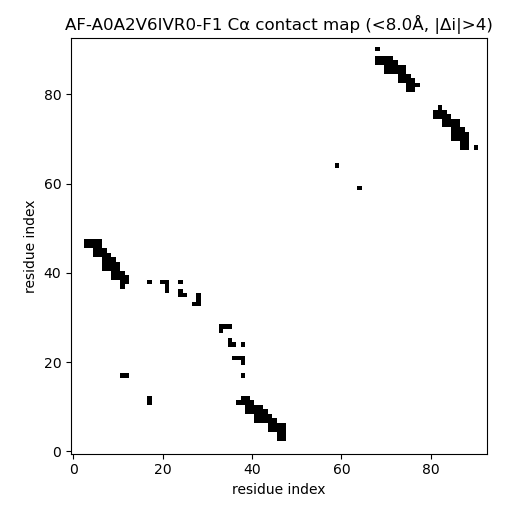 CA . GLU A 1 87 ? 9.503 3.124 3.493 1.00 95.81 87 GLU A CA 1
ATOM 689 C C . GLU A 1 87 ? 9.191 4.583 3.178 1.00 95.81 87 GLU A C 1
ATOM 691 O O . GLU A 1 87 ? 9.611 5.113 2.147 1.00 95.81 87 GLU A O 1
ATOM 696 N N . PHE A 1 88 ? 8.487 5.253 4.088 1.00 94.25 88 PHE A N 1
ATOM 697 C CA . PHE A 1 88 ? 8.163 6.671 3.981 1.00 94.25 88 PHE A CA 1
ATOM 698 C C . PHE A 1 88 ? 8.691 7.433 5.193 1.00 94.25 88 PHE A C 1
ATOM 700 O O . PHE A 1 88 ? 8.708 6.915 6.309 1.00 94.25 88 PHE A O 1
ATOM 707 N N . ALA A 1 89 ? 9.101 8.681 4.977 1.00 92.69 89 ALA A N 1
ATOM 708 C CA . ALA A 1 89 ? 9.485 9.573 6.057 1.00 92.69 89 ALA A CA 1
ATOM 709 C C . ALA A 1 89 ? 8.287 9.850 6.973 1.00 92.69 89 ALA A C 1
ATOM 711 O O . ALA A 1 89 ? 7.169 10.068 6.499 1.00 92.69 89 ALA A O 1
ATOM 712 N N . VAL A 1 90 ? 8.540 9.904 8.280 1.00 84.06 90 VAL A N 1
ATOM 713 C CA . VAL A 1 90 ? 7.557 10.407 9.243 1.00 84.06 90 VAL A CA 1
ATOM 714 C C . VAL A 1 90 ? 7.340 11.893 8.959 1.00 84.06 90 VAL A C 1
ATOM 716 O O . VAL A 1 90 ? 8.304 12.645 8.794 1.00 84.06 90 VAL A O 1
ATOM 719 N N . SER A 1 91 ? 6.084 12.324 8.867 1.00 71.56 91 SER A N 1
ATOM 720 C CA . SER A 1 91 ? 5.760 13.746 8.759 1.00 71.56 91 SER A CA 1
ATOM 721 C C . SER A 1 91 ? 6.255 14.481 10.004 1.00 71.56 91 SER A C 1
ATOM 723 O O . SER A 1 91 ? 6.024 14.010 11.115 1.00 71.56 91 SER A O 1
ATOM 725 N N . ALA A 1 92 ? 6.910 15.630 9.827 1.00 61.44 92 ALA A N 1
ATOM 726 C CA . ALA A 1 92 ? 7.155 16.534 10.946 1.00 61.44 92 ALA A CA 1
ATOM 727 C C . ALA A 1 92 ? 5.804 16.959 11.552 1.00 61.44 92 ALA A C 1
ATOM 729 O O . ALA A 1 92 ? 4.873 17.242 10.791 1.00 61.44 92 ALA A O 1
ATOM 730 N N . GLU A 1 93 ? 5.706 16.939 12.884 1.00 44.62 93 GLU A N 1
ATOM 731 C CA . GLU A 1 93 ? 4.543 17.440 13.637 1.00 44.62 93 GLU A CA 1
ATOM 732 C C . GLU A 1 93 ? 4.276 18.930 13.375 1.00 44.62 93 GLU A C 1
ATOM 734 O O . GLU A 1 93 ? 5.257 19.702 13.231 1.00 44.62 93 GLU A O 1
#

pLDDT: mean 87.5, std 11.79, range [44.62, 98.69]

Radius of gyration: 15.74 Å; Cα contacts (8 Å, |Δi|>4): 84; chains: 1; bounding box: 36×37×32 Å

Foldseek 3Di:
DDDKDKDWDWDADDPPVQVVVQVVQVVVCVVPVHDRDGDTDTPDIGIDPVVVVVVVVVVVVVVVDDDDWAWPAWDADPDPVGGIDTDTDDDDD

Sequence (93 aa):
MTRQTVIAYWLIPSEPAHSFFQRIINDLSRRYDAPVFEPHVTVHVGADQADAAEKALGEVARERKLIGLTPLGIDQSDEFIKTLFVEFAVSAE

Nearest PDB structures (foldseek):
  1fsi-assembly1_A  TM=8.425E-01  e=2.043E-03  Arabidopsis thaliana
  1fsi-assembly2_B  TM=8.401E-01  e=3.338E-03  Arabidopsis thaliana
  1fsi-assembly3_C  TM=8.426E-01  e=8.381E-03  Arabidopsis thaliana

Solvent-accessible surface area (backbone atoms only — not comparable to full-atom values): 5970 Å² total; per-residue (Å²): 131,84,86,84,53,75,46,74,42,68,49,65,58,58,82,72,56,34,64,53,46,40,51,52,44,51,52,49,16,67,76,67,79,45,83,77,71,81,61,64,45,81,78,47,75,44,70,68,48,64,71,63,52,52,48,53,52,52,52,56,62,70,67,70,67,83,85,84,79,51,75,74,50,78,51,68,46,94,47,86,96,40,50,68,45,76,42,61,58,81,76,83,131

Secondary structure (DSSP, 8-state):
-PPPPEEEEEEPPPTTHHHHHHHHHHHHHHHHT-------EEEEEEE--HHHHHHHHHHHHHH-------EEEEE--SSGGGSSEEEEPPPP-